Protein AF-A0A0S8GHI4-F1 (afdb_monomer_lite)

Foldseek 3Di:
DDDDDDDPPVVDDDDDPLLQLDPCNVVVVQDQAQPDPPNHLPHQWYDQDRPPTGIDGPVVAAQLQQHDDGFQEPVSVVVLVVQAFPFQQDSVCSRVSSQNSVSPGTRYVVSVVRSVVGYPPGD

Radius of gyration: 17.29 Å; chains: 1; bounding box: 46×29×42 Å

Secondary structure (DSSP, 8-state):
---------TT-PPPPHHHHT-HHHHHTTT--BTT--SS-SS--EE-SSTTT---EEGGGSPTT--SSSSS--HHHHHHHHTTTT-B--SGGGHHHHHT-SS-SSB-SHHHHHHHHTTTT---

Sequence (123 aa):
MDGIYGSSDPEVIGESTENLQKSATFINVGWDFVGESANGDLDYWRMCVDGVDYPKLSWQFLKGDLVCPDGVDILDLAYWAAYWLDGNCDASNNYCRRTDLNYDGRTDLFDYALLSAHYLKIN

pLDDT: mean 89.5, std 12.27, range [41.16, 98.25]

Structure (mmCIF, N/CA/C/O backbone):
data_AF-A0A0S8GHI4-F1
#
_entry.id   AF-A0A0S8GHI4-F1
#
loop_
_atom_site.group_PDB
_atom_site.id
_atom_site.type_symbol
_atom_site.label_atom_id
_atom_site.label_alt_id
_atom_site.label_comp_id
_atom_site.label_asym_id
_atom_site.label_entity_id
_atom_site.label_seq_id
_atom_site.pdbx_PDB_ins_code
_atom_site.Cartn_x
_atom_site.Cartn_y
_atom_site.Cartn_z
_atom_site.occupancy
_atom_site.B_iso_or_equiv
_atom_site.auth_seq_id
_atom_site.auth_comp_id
_atom_site.auth_asym_id
_atom_site.auth_atom_id
_atom_site.pdbx_PDB_model_num
ATOM 1 N N . MET A 1 1 ? -34.026 -1.590 7.598 1.00 41.16 1 MET A N 1
ATOM 2 C CA . MET A 1 1 ? -32.830 -2.326 8.048 1.00 41.16 1 MET A CA 1
ATOM 3 C C . MET A 1 1 ? -32.801 -2.130 9.544 1.00 41.16 1 MET A C 1
ATOM 5 O O . MET A 1 1 ? -32.271 -1.130 10.005 1.00 41.16 1 MET A O 1
ATOM 9 N N . ASP A 1 2 ? -33.501 -2.998 10.265 1.00 43.56 2 ASP A N 1
ATOM 10 C CA . ASP A 1 2 ? -33.656 -2.858 11.709 1.00 43.56 2 ASP A CA 1
ATOM 11 C C . ASP A 1 2 ? -32.534 -3.646 12.374 1.00 43.56 2 ASP A C 1
ATOM 13 O O . ASP A 1 2 ? -32.501 -4.875 12.324 1.00 43.56 2 ASP A O 1
ATOM 17 N N . GLY A 1 3 ? -31.566 -2.909 12.917 1.00 46.12 3 GLY A N 1
ATOM 18 C CA . GLY A 1 3 ? -30.532 -3.461 13.778 1.00 46.12 3 GLY A CA 1
ATOM 19 C C . GLY A 1 3 ? -31.174 -4.045 15.031 1.00 46.12 3 GLY A C 1
ATOM 20 O O . GLY A 1 3 ? -32.041 -3.421 15.645 1.00 46.12 3 GLY A O 1
ATOM 21 N N . ILE A 1 4 ? -30.757 -5.256 15.389 1.00 56.62 4 ILE A N 1
ATOM 22 C CA . ILE A 1 4 ? -31.217 -5.974 16.576 1.00 56.62 4 ILE A CA 1
ATOM 23 C C . ILE A 1 4 ? -30.707 -5.229 17.815 1.00 56.62 4 ILE A C 1
ATOM 25 O O . ILE A 1 4 ? -29.622 -5.482 18.326 1.00 56.62 4 ILE A O 1
ATOM 29 N N . TYR A 1 5 ? -31.511 -4.292 18.305 1.00 54.28 5 TYR A N 1
ATOM 30 C CA . TYR A 1 5 ? -31.509 -3.920 19.710 1.00 54.28 5 TYR A CA 1
ATOM 31 C C . TYR A 1 5 ? -32.378 -4.946 20.444 1.00 54.28 5 TYR A C 1
ATOM 33 O O . TYR A 1 5 ? -33.602 -4.915 20.324 1.00 54.28 5 TYR A O 1
ATOM 41 N N . GLY A 1 6 ? -31.759 -5.843 21.218 1.00 55.56 6 GLY A N 1
ATOM 42 C CA . GLY A 1 6 ? -32.446 -6.412 22.384 1.00 55.56 6 GLY A CA 1
ATOM 43 C C . GLY A 1 6 ? -32.553 -7.928 22.543 1.00 55.56 6 GLY A C 1
ATOM 44 O O . GLY A 1 6 ? -33.327 -8.345 23.401 1.00 55.56 6 GLY A O 1
ATOM 45 N N . SER A 1 7 ? -31.799 -8.771 21.833 1.00 52.94 7 SER A N 1
ATOM 46 C CA . SER A 1 7 ? -31.587 -10.142 22.328 1.00 52.94 7 SER A CA 1
ATOM 47 C C . SER A 1 7 ? -30.367 -10.150 23.243 1.00 52.94 7 SER A C 1
ATOM 49 O O . SER A 1 7 ? -29.241 -10.005 22.776 1.00 52.94 7 SER A O 1
ATOM 51 N N . SER A 1 8 ? -30.581 -10.310 24.549 1.00 59.28 8 SER A N 1
ATOM 52 C CA . SER A 1 8 ? -29.532 -10.676 25.505 1.00 59.28 8 SER A CA 1
ATOM 53 C C . SER A 1 8 ? -29.128 -12.132 25.269 1.00 59.28 8 SER A C 1
ATOM 55 O O . SER A 1 8 ? -29.389 -12.998 26.105 1.00 59.28 8 SER A O 1
ATOM 57 N N . ASP A 1 9 ? -28.587 -12.409 24.090 1.00 62.91 9 ASP A N 1
ATOM 58 C CA . ASP A 1 9 ? -27.878 -13.649 23.853 1.00 62.91 9 ASP A CA 1
ATOM 59 C C . ASP A 1 9 ? -26.523 -13.508 24.561 1.00 62.91 9 ASP A C 1
ATOM 61 O O . ASP A 1 9 ? -25.728 -12.651 24.163 1.00 62.91 9 ASP A O 1
ATOM 65 N N . PRO A 1 10 ? -26.267 -14.246 25.658 1.00 61.28 10 PRO A N 1
ATOM 66 C CA . PRO A 1 10 ? -25.022 -14.117 26.412 1.00 61.28 10 PRO A CA 1
ATOM 67 C C . PRO A 1 10 ? -23.781 -14.475 25.578 1.00 61.28 10 PRO A C 1
ATOM 69 O O . PRO A 1 10 ? -22.668 -14.209 26.025 1.00 61.28 10 PRO A O 1
ATOM 72 N N . GLU A 1 11 ? -23.959 -15.053 24.386 1.00 70.06 11 GLU A N 1
ATOM 73 C CA . GLU A 1 11 ? -22.882 -15.392 23.456 1.00 70.06 11 GLU A CA 1
ATOM 74 C C . GLU A 1 11 ? -22.467 -14.222 22.543 1.00 70.06 11 GLU A C 1
ATOM 76 O O . GLU A 1 11 ? -21.380 -14.261 21.968 1.00 70.06 11 GLU A O 1
ATOM 81 N N . VAL A 1 12 ? -23.266 -13.149 22.442 1.00 70.31 12 VAL A N 1
ATOM 82 C CA . VAL A 1 12 ? -22.926 -11.952 21.651 1.00 70.31 12 VAL A CA 1
ATOM 83 C C . VAL A 1 12 ? -22.588 -10.795 22.585 1.00 70.31 12 VAL A C 1
ATOM 85 O O . VAL A 1 12 ? -23.433 -9.981 22.960 1.00 70.31 12 VAL A O 1
ATOM 88 N N . ILE A 1 13 ? -21.315 -10.723 22.967 1.00 79.75 13 ILE A N 1
ATOM 89 C CA . ILE A 1 13 ? -20.770 -9.639 23.787 1.00 79.75 13 ILE A CA 1
ATOM 90 C C . ILE A 1 13 ? -20.155 -8.593 22.854 1.00 79.75 13 ILE A C 1
ATOM 92 O O . ILE A 1 13 ? -19.302 -8.910 22.029 1.00 79.75 13 ILE A O 1
ATOM 96 N N . GLY A 1 14 ? -20.607 -7.343 22.971 1.00 82.75 14 GLY A N 1
ATOM 97 C CA . GLY A 1 14 ? -20.020 -6.226 22.233 1.00 82.75 14 GLY A CA 1
ATOM 98 C C . GLY A 1 14 ? -18.596 -5.927 22.702 1.00 82.75 14 GLY A C 1
ATOM 99 O O . GLY A 1 14 ? -18.301 -6.002 23.893 1.00 82.75 14 GLY A O 1
ATOM 100 N N . GLU A 1 15 ? -17.728 -5.559 21.765 1.00 89.50 15 GLU A N 1
ATOM 101 C CA . GLU A 1 15 ? -16.350 -5.162 22.047 1.00 89.50 15 GLU A CA 1
ATOM 102 C C . GLU A 1 15 ? -16.245 -3.638 22.233 1.00 89.50 15 GLU A C 1
ATOM 104 O O . GLU A 1 15 ? -17.046 -2.863 21.701 1.00 89.50 15 GLU A O 1
ATOM 109 N N . SER A 1 16 ? -15.269 -3.191 23.020 1.00 94.81 16 SER A N 1
ATOM 110 C CA . SER A 1 16 ? -15.024 -1.767 23.257 1.00 94.81 16 SER A CA 1
ATOM 111 C C . SER A 1 16 ? -14.512 -1.052 22.002 1.00 94.81 16 SER A C 1
ATOM 113 O O . SER A 1 16 ? -13.790 -1.631 21.194 1.00 94.81 16 SER A O 1
ATOM 115 N N . THR A 1 17 ? -14.807 0.246 21.870 1.00 94.56 17 THR A N 1
ATOM 116 C CA . THR A 1 17 ? -14.244 1.090 20.800 1.00 94.56 17 THR A CA 1
ATOM 117 C C . THR A 1 17 ? -12.718 1.037 20.767 1.00 94.56 17 THR A C 1
ATOM 119 O O . THR A 1 17 ? -12.141 0.917 19.695 1.00 94.56 17 THR A O 1
ATOM 122 N N . GLU A 1 18 ? -12.066 1.051 21.932 1.00 96.06 18 GLU A N 1
ATOM 123 C CA . GLU A 1 18 ? -10.606 0.984 22.017 1.00 96.06 18 GLU A CA 1
ATOM 124 C C . GLU A 1 18 ? -10.047 -0.297 21.379 1.00 96.06 18 GLU A C 1
ATOM 126 O O . GLU A 1 18 ? -9.031 -0.248 20.691 1.00 96.06 18 GLU A O 1
ATOM 131 N N . ASN A 1 19 ? -10.708 -1.439 21.578 1.00 95.50 19 ASN A N 1
ATOM 132 C CA . ASN A 1 19 ? -10.283 -2.701 20.980 1.00 95.50 19 ASN A CA 1
ATOM 133 C C . ASN A 1 19 ? -10.708 -2.811 19.510 1.00 95.50 19 ASN A C 1
ATOM 135 O O . ASN A 1 19 ? -9.933 -3.314 18.699 1.00 95.50 19 ASN A O 1
ATOM 139 N N . LEU A 1 20 ? -11.886 -2.302 19.139 1.00 95.31 20 LEU A N 1
ATOM 140 C CA . LEU A 1 20 ? -12.355 -2.280 17.747 1.00 95.31 20 LEU A CA 1
ATOM 141 C C . LEU A 1 20 ? -11.525 -1.356 16.841 1.00 95.31 20 LEU A C 1
ATOM 143 O O . LEU A 1 20 ? -11.531 -1.542 15.628 1.00 95.31 20 LEU A O 1
ATOM 147 N N . GLN A 1 21 ? -10.802 -0.394 17.415 1.00 96.69 21 GLN A N 1
ATOM 148 C CA . GLN A 1 21 ? -9.855 0.466 16.703 1.00 96.69 21 GLN A CA 1
ATOM 149 C C . GLN 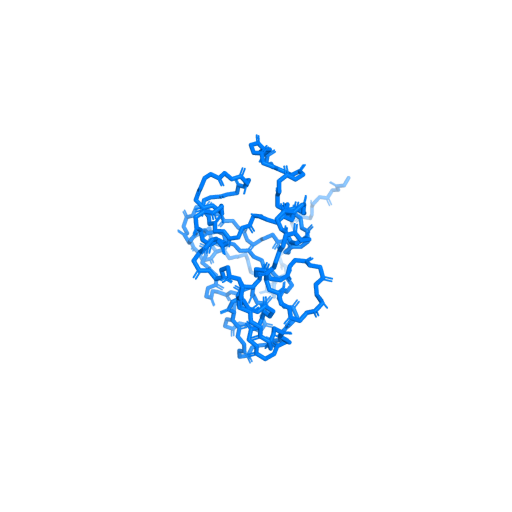A 1 21 ? -8.406 -0.045 16.795 1.00 96.69 21 GLN A C 1
ATOM 151 O O . GLN A 1 21 ? -7.479 0.717 16.547 1.00 96.69 21 GLN A O 1
ATOM 156 N N . LYS A 1 22 ? -8.167 -1.310 17.170 1.00 96.50 22 LYS A N 1
ATOM 157 C CA . LYS A 1 22 ? -6.832 -1.936 17.148 1.00 96.50 22 LYS A CA 1
ATOM 158 C C . LYS A 1 22 ? -6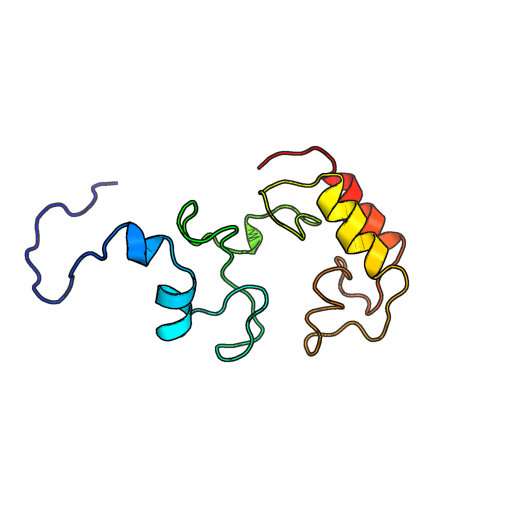.816 -3.092 16.160 1.00 96.50 22 LYS A C 1
ATOM 160 O O . LYS A 1 22 ? -7.531 -4.077 16.347 1.00 96.50 22 LYS A O 1
ATOM 165 N N . SER A 1 23 ? -5.954 -3.013 15.150 1.00 94.75 23 SER A N 1
ATOM 166 C CA . SER A 1 23 ? -5.782 -4.063 14.130 1.00 94.75 23 SER A CA 1
ATOM 167 C C . SER A 1 23 ? -5.467 -5.413 14.777 1.00 94.75 23 SER A C 1
ATOM 169 O O . SER A 1 23 ? -6.049 -6.436 14.416 1.00 94.75 23 SER A O 1
ATO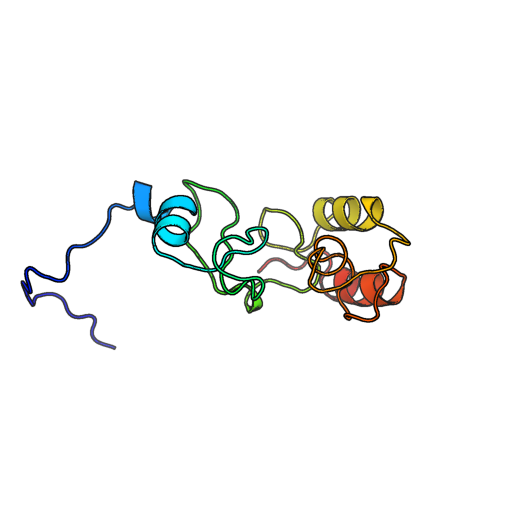M 171 N N . ALA A 1 24 ? -4.634 -5.393 15.822 1.00 95.12 24 ALA A N 1
ATOM 172 C CA . ALA A 1 24 ? -4.263 -6.562 16.611 1.00 95.12 24 ALA A CA 1
ATOM 173 C C . ALA A 1 24 ? -5.468 -7.353 17.150 1.00 95.12 24 ALA A C 1
ATOM 175 O O . ALA A 1 24 ? -5.398 -8.576 17.220 1.00 95.12 24 ALA A O 1
ATOM 176 N N . THR A 1 25 ? -6.581 -6.698 17.500 1.00 95.81 25 THR A N 1
ATOM 177 C CA . THR A 1 25 ? -7.793 -7.381 17.987 1.00 95.81 25 THR A CA 1
ATOM 178 C C . THR A 1 25 ? -8.324 -8.375 16.957 1.00 95.81 25 THR A C 1
ATOM 180 O O . THR A 1 25 ? -8.719 -9.480 17.317 1.00 95.81 25 THR A O 1
ATOM 183 N N . PHE A 1 26 ? -8.283 -8.005 15.677 1.00 95.69 26 PHE A N 1
ATOM 184 C CA . PHE A 1 26 ? -8.786 -8.814 14.570 1.00 95.69 26 PHE A CA 1
ATOM 185 C C . PHE A 1 26 ? -7.737 -9.811 14.068 1.00 95.69 26 PHE A C 1
ATOM 187 O O . PHE A 1 26 ? -8.054 -10.983 13.860 1.00 95.69 26 PHE A O 1
ATOM 194 N N . ILE A 1 27 ? -6.477 -9.381 13.948 1.00 95.75 27 ILE A N 1
ATOM 195 C CA . ILE A 1 27 ? -5.351 -10.252 13.568 1.00 95.75 27 ILE A CA 1
ATOM 196 C C . ILE A 1 27 ? -5.241 -11.435 14.541 1.00 95.75 27 ILE A C 1
ATOM 198 O O . ILE A 1 27 ? -5.096 -12.578 14.117 1.00 95.75 27 ILE A O 1
ATOM 202 N N . ASN A 1 28 ? -5.396 -11.199 15.849 1.00 95.56 28 ASN A N 1
ATOM 203 C CA . ASN A 1 28 ? -5.306 -12.251 16.870 1.00 95.56 28 ASN A CA 1
ATOM 204 C C . ASN A 1 28 ? -6.409 -13.318 16.770 1.00 95.56 28 ASN A C 1
ATOM 206 O O . ASN A 1 28 ? -6.260 -14.399 17.341 1.00 95.56 28 ASN A O 1
ATOM 210 N N . VAL A 1 29 ? -7.512 -13.026 16.076 1.00 94.81 29 VAL A N 1
ATOM 211 C CA . VAL A 1 29 ? -8.616 -13.971 15.841 1.00 94.81 29 VAL A CA 1
ATOM 212 C C . VAL A 1 29 ? -8.684 -14.444 14.385 1.00 94.81 29 VAL A C 1
ATOM 214 O O . VAL A 1 29 ? -9.691 -15.018 13.973 1.00 94.81 29 VAL A O 1
ATOM 217 N N . GLY A 1 30 ? -7.608 -14.241 13.618 1.00 95.75 30 GLY A N 1
ATOM 218 C CA . GLY A 1 30 ? -7.422 -14.835 12.295 1.00 95.75 30 GLY A CA 1
ATOM 219 C C . GLY A 1 30 ? -7.894 -13.983 11.118 1.00 95.75 30 GLY A C 1
ATOM 220 O O . GLY A 1 30 ? -8.113 -14.529 10.039 1.00 95.75 30 GLY A O 1
ATOM 221 N N . TRP A 1 31 ? -8.109 -12.677 11.299 1.00 96.88 31 TRP A N 1
ATOM 222 C CA . TRP A 1 31 ? -8.387 -11.797 10.162 1.00 96.88 31 TRP A CA 1
ATOM 223 C C . TRP A 1 31 ? -7.098 -11.498 9.399 1.00 96.88 31 TRP A C 1
ATOM 225 O O . TRP A 1 31 ? -6.106 -11.098 9.997 1.00 96.88 31 TRP A O 1
ATOM 235 N N . ASP A 1 32 ? -7.166 -11.649 8.081 1.00 94.94 32 ASP A N 1
ATOM 236 C CA . ASP A 1 32 ? -6.069 -11.420 7.139 1.00 94.94 32 ASP A CA 1
ATOM 237 C C . ASP A 1 32 ? -5.998 -9.927 6.754 1.00 94.94 32 ASP A C 1
ATOM 239 O O . ASP A 1 32 ? -6.892 -9.410 6.066 1.00 94.94 32 ASP A O 1
ATOM 243 N N . PHE A 1 33 ? -4.993 -9.219 7.282 1.00 94.06 33 PHE A N 1
ATOM 244 C CA . PHE A 1 33 ? -4.794 -7.776 7.102 1.00 94.06 33 PHE A CA 1
ATOM 245 C C . PHE A 1 33 ? -3.672 -7.461 6.112 1.00 94.06 33 PHE A C 1
ATOM 247 O O . PHE A 1 33 ? -2.614 -8.071 6.152 1.00 94.06 33 PHE A O 1
ATOM 254 N N . VAL A 1 34 ? -3.847 -6.380 5.345 1.00 89.69 34 VAL A N 1
ATOM 255 C CA . VAL A 1 34 ? -2.815 -5.819 4.466 1.00 89.69 34 VAL A CA 1
ATOM 256 C C . VAL A 1 34 ? -1.488 -5.637 5.210 1.00 89.69 34 VAL A C 1
ATOM 258 O O . VAL A 1 34 ? -1.396 -4.828 6.136 1.00 89.69 34 VAL A O 1
ATOM 261 N N . GLY A 1 35 ? -0.444 -6.325 4.741 1.00 81.44 35 GLY A N 1
AT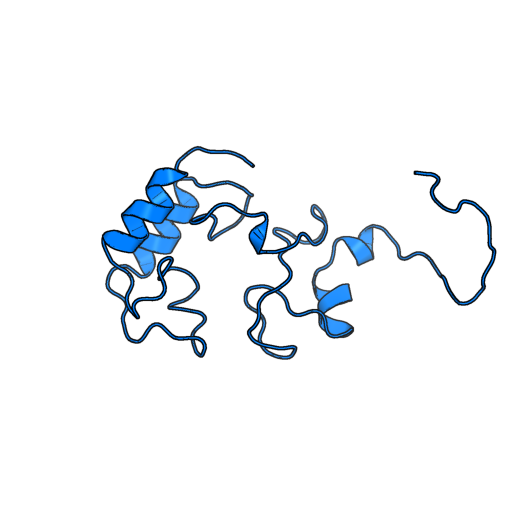OM 262 C CA . GLY A 1 35 ? 0.918 -6.223 5.286 1.00 81.44 35 GLY A CA 1
ATOM 263 C C . GLY A 1 35 ? 1.219 -7.177 6.448 1.00 81.44 35 GLY A C 1
ATOM 264 O O . GLY A 1 35 ? 2.277 -7.063 7.072 1.00 81.44 35 GLY A O 1
ATOM 265 N N . GLU A 1 36 ? 0.312 -8.108 6.723 1.00 87.94 36 GLU A N 1
ATOM 266 C CA . GLU A 1 36 ? 0.459 -9.234 7.640 1.00 87.94 36 GLU A CA 1
ATOM 267 C C . GLU A 1 36 ? 0.546 -10.547 6.831 1.00 87.94 36 GLU A C 1
ATOM 269 O O . GLU A 1 36 ? 0.240 -10.551 5.646 1.00 87.94 36 GLU A O 1
ATOM 274 N N . SER A 1 37 ? 1.057 -11.640 7.412 1.00 87.69 37 SER A N 1
ATOM 275 C CA . SER A 1 37 ? 1.198 -12.925 6.687 1.00 87.69 37 SER A CA 1
ATOM 276 C C . SER A 1 37 ? 1.037 -14.184 7.547 1.00 87.69 37 SER A C 1
ATOM 278 O O . SER A 1 37 ? 1.157 -15.310 7.066 1.00 87.69 37 SER A O 1
ATOM 280 N N . ALA A 1 38 ? 0.774 -14.032 8.844 1.00 91.12 38 ALA A N 1
ATOM 281 C CA . ALA A 1 38 ? 0.487 -15.139 9.750 1.00 91.12 38 ALA A CA 1
ATOM 282 C C . ALA A 1 38 ? -0.924 -15.725 9.540 1.00 91.12 38 ALA A C 1
ATOM 284 O O . ALA A 1 38 ? -1.110 -16.918 9.789 1.00 91.12 38 ALA A O 1
ATOM 285 N N . ASN A 1 39 ? -1.891 -14.933 9.064 1.00 92.88 39 ASN A N 1
ATOM 286 C CA . ASN A 1 39 ? -3.278 -15.360 8.836 1.00 92.88 39 ASN A CA 1
ATOM 287 C C . ASN A 1 39 ? -3.654 -15.582 7.359 1.00 92.88 39 ASN A C 1
ATOM 289 O O . ASN A 1 39 ? -4.798 -15.941 7.075 1.00 92.88 39 ASN A O 1
ATOM 293 N N . GLY A 1 40 ? -2.712 -15.414 6.431 1.00 89.75 40 GLY A N 1
ATOM 294 C CA . GLY A 1 40 ? -2.932 -15.525 4.988 1.00 89.75 40 GLY A CA 1
ATOM 295 C C . GLY A 1 40 ? -2.184 -14.438 4.220 1.00 89.75 40 GLY A C 1
ATOM 296 O O . GLY A 1 40 ? -1.611 -13.549 4.831 1.00 89.75 40 GLY A O 1
ATOM 297 N N . ASP A 1 41 ? -2.186 -14.544 2.889 1.00 87.06 41 ASP A N 1
ATOM 298 C CA . ASP A 1 41 ? -1.606 -13.544 1.975 1.00 87.06 41 ASP A CA 1
ATOM 299 C C . ASP A 1 41 ? -2.703 -12.900 1.092 1.00 87.06 41 ASP A C 1
ATOM 301 O O . ASP A 1 41 ? -2.429 -12.402 -0.004 1.00 87.06 41 ASP A O 1
ATOM 305 N N . LEU A 1 42 ? -3.981 -13.012 1.489 1.00 87.75 42 LEU A N 1
ATOM 306 C CA . LEU A 1 42 ? -5.120 -12.522 0.703 1.00 87.75 42 LEU A CA 1
ATOM 307 C C . LEU A 1 42 ? -5.463 -11.065 1.027 1.00 87.75 42 LEU A C 1
ATOM 309 O O . LEU A 1 42 ? -6.192 -10.450 0.242 1.00 87.75 42 LEU A O 1
ATOM 313 N N . ASP A 1 43 ? -4.931 -10.508 2.123 1.00 90.31 43 ASP A N 1
ATOM 314 C CA . ASP A 1 43 ? -4.952 -9.078 2.435 1.00 90.31 43 ASP A CA 1
ATOM 315 C C . ASP A 1 43 ? -6.383 -8.493 2.391 1.00 90.31 43 ASP A C 1
ATOM 317 O O . ASP A 1 43 ? -6.640 -7.432 1.813 1.00 90.31 43 ASP A O 1
ATOM 321 N N . TYR A 1 44 ? -7.370 -9.196 2.961 1.00 93.88 44 TYR A N 1
ATOM 322 C CA . TYR A 1 44 ? -8.788 -8.817 2.854 1.00 93.88 44 TYR A CA 1
ATOM 323 C C . TYR A 1 44 ? -9.143 -7.527 3.594 1.00 93.88 44 TYR A C 1
ATOM 325 O O . TYR A 1 44 ? -10.059 -6.805 3.182 1.00 93.88 44 TYR A O 1
ATOM 333 N N . TRP A 1 45 ? -8.446 -7.246 4.690 1.00 95.44 45 TRP A N 1
ATOM 334 C CA . TRP A 1 45 ? -8.760 -6.149 5.594 1.00 95.44 45 TRP A CA 1
ATOM 335 C C . TRP A 1 45 ? -7.650 -5.113 5.619 1.00 95.44 45 TRP A C 1
ATOM 337 O O . TRP A 1 45 ? -6.470 -5.428 5.533 1.00 95.44 45 TRP A O 1
ATOM 347 N N . ARG A 1 46 ? -8.021 -3.848 5.778 1.00 92.62 46 ARG A N 1
ATOM 348 C CA . ARG A 1 46 ? -7.070 -2.758 5.987 1.00 92.62 46 ARG A CA 1
ATOM 349 C C . ARG A 1 46 ? -7.616 -1.808 7.038 1.00 92.62 46 ARG A C 1
ATOM 351 O O . ARG A 1 46 ? -8.811 -1.519 7.076 1.00 92.62 46 ARG A O 1
ATOM 358 N N . MET A 1 47 ? -6.722 -1.300 7.873 1.00 91.88 47 MET A N 1
ATOM 359 C CA . MET A 1 47 ? -7.004 -0.214 8.801 1.00 91.88 47 MET A CA 1
ATOM 360 C C . MET A 1 47 ? -5.790 0.697 8.850 1.00 91.88 47 MET A C 1
ATOM 362 O O . MET A 1 47 ? -4.666 0.204 8.924 1.00 91.88 47 MET A O 1
ATOM 366 N N . CYS A 1 48 ? -6.013 2.006 8.752 1.00 87.44 48 CYS A N 1
ATOM 367 C CA . CYS A 1 48 ? -4.905 2.913 8.515 1.00 87.44 48 CYS A CA 1
ATOM 368 C C . CYS A 1 48 ? -4.095 3.225 9.772 1.00 87.44 48 CYS A C 1
ATOM 370 O O . CYS A 1 48 ? -2.866 3.161 9.756 1.00 87.44 48 CYS A O 1
ATOM 372 N N . VAL A 1 49 ? -4.784 3.552 10.867 1.00 88.88 49 VAL A N 1
ATOM 373 C CA . VAL A 1 49 ? -4.147 3.903 12.137 1.00 88.88 49 VAL A CA 1
ATOM 374 C C . VAL A 1 49 ? -4.954 3.338 13.304 1.00 88.88 49 VAL A C 1
ATOM 376 O O . VAL A 1 49 ? -6.168 3.540 13.390 1.00 88.88 49 VAL A O 1
ATOM 379 N N . ASP A 1 50 ? -4.260 2.666 14.225 1.00 92.81 50 ASP A N 1
ATOM 380 C CA . ASP A 1 50 ? -4.842 2.215 15.490 1.00 92.81 50 ASP A CA 1
ATOM 381 C C . ASP A 1 50 ? -5.334 3.415 16.331 1.00 92.81 50 ASP A C 1
ATOM 383 O O . ASP A 1 50 ? -4.672 4.449 16.439 1.00 92.81 50 ASP A O 1
ATOM 387 N N . GLY A 1 51 ? -6.494 3.269 16.970 1.00 93.38 51 GLY A N 1
ATOM 388 C CA . GLY A 1 51 ? -7.116 4.272 17.840 1.00 93.38 51 GLY A CA 1
ATOM 389 C C . GLY A 1 51 ? -7.883 5.380 17.111 1.00 93.38 51 GLY A C 1
ATOM 390 O O . GLY A 1 51 ? -8.428 6.267 17.767 1.00 93.38 51 GLY A O 1
ATOM 391 N N . VAL A 1 52 ? -7.936 5.347 15.775 1.00 90.88 52 VAL A N 1
ATOM 392 C CA . VAL A 1 52 ? -8.654 6.340 14.958 1.00 90.88 52 VAL A CA 1
ATOM 393 C C . VAL A 1 52 ? -9.656 5.659 14.031 1.00 90.88 52 VAL A C 1
ATOM 395 O O . VAL A 1 52 ? -10.838 6.008 14.051 1.00 90.88 52 VAL A O 1
ATOM 398 N N . ASP A 1 53 ? -9.204 4.665 13.269 1.00 90.56 53 ASP A N 1
ATOM 399 C CA . ASP A 1 53 ? -10.012 3.992 12.252 1.00 90.56 53 ASP A CA 1
ATOM 400 C C . ASP A 1 53 ? -10.596 2.661 12.726 1.00 90.56 53 ASP A C 1
ATOM 402 O O . ASP A 1 53 ? -10.256 2.140 13.785 1.00 90.56 53 ASP A O 1
ATOM 406 N N . TYR A 1 54 ? -11.489 2.117 11.902 1.00 94.06 54 TYR A N 1
ATOM 407 C CA . TYR A 1 54 ? -11.999 0.753 12.005 1.00 94.06 54 TYR A CA 1
ATOM 408 C C . TYR A 1 54 ? -11.587 -0.044 10.761 1.00 94.06 54 TYR A C 1
ATOM 410 O O . TYR A 1 54 ? -11.347 0.562 9.709 1.00 94.06 54 TYR A O 1
ATOM 418 N N . PRO A 1 55 ? -11.549 -1.386 10.830 1.00 95.19 55 PRO A N 1
ATOM 419 C CA . PRO A 1 55 ? -11.253 -2.207 9.666 1.00 95.19 55 PRO A CA 1
ATOM 420 C C . PRO A 1 55 ? -12.240 -1.957 8.524 1.00 95.19 55 PRO A C 1
ATOM 422 O O . PRO A 1 55 ? -13.460 -1.998 8.704 1.00 95.19 55 PRO A O 1
ATOM 425 N N . LYS A 1 56 ? -11.695 -1.736 7.332 1.00 94.06 56 LYS A N 1
ATOM 426 C CA . LYS A 1 56 ? -12.421 -1.664 6.063 1.00 94.06 56 LYS A CA 1
ATOM 427 C C . LYS A 1 56 ? -11.933 -2.794 5.163 1.00 94.06 56 LYS A C 1
ATOM 429 O O . LYS A 1 56 ? -10.833 -3.321 5.350 1.00 94.06 56 LYS A O 1
ATOM 434 N N . LEU A 1 57 ? -12.737 -3.165 4.176 1.00 94.25 57 LEU A N 1
ATOM 435 C CA . LEU A 1 57 ? -12.295 -4.135 3.180 1.00 94.25 57 LEU A CA 1
ATOM 436 C C . LEU A 1 57 ? -11.235 -3.481 2.289 1.00 94.25 57 LEU A C 1
ATOM 438 O O . LEU A 1 57 ? -11.418 -2.356 1.825 1.00 94.25 57 LEU A O 1
ATOM 442 N N . SER A 1 58 ? -10.128 -4.175 2.041 1.00 90.81 58 SER A N 1
ATOM 443 C CA . SER A 1 58 ? -8.956 -3.623 1.348 1.00 90.81 58 SER A CA 1
ATOM 444 C C . SER A 1 58 ? -9.258 -3.128 -0.071 1.00 90.81 58 SER A C 1
ATOM 446 O O . SER A 1 58 ? -8.673 -2.147 -0.525 1.00 90.81 58 SER A O 1
ATOM 448 N N . TRP A 1 59 ? -10.237 -3.728 -0.752 1.00 88.75 59 TRP A N 1
ATOM 449 C CA . TRP A 1 59 ? -10.687 -3.300 -2.081 1.00 88.75 59 TRP A CA 1
ATOM 450 C C . TRP A 1 59 ? -11.463 -1.974 -2.087 1.00 88.75 59 TRP A C 1
ATOM 452 O O . TRP A 1 59 ? -11.744 -1.444 -3.161 1.00 88.75 59 TRP A O 1
ATOM 462 N N . GLN A 1 60 ? -11.838 -1.437 -0.922 1.00 90.50 60 GLN A N 1
ATOM 463 C CA . GLN A 1 60 ? -12.514 -0.139 -0.827 1.00 90.50 60 GLN A CA 1
ATOM 464 C C . GLN A 1 60 ? -11.552 1.037 -1.017 1.00 90.50 60 GLN A C 1
ATOM 466 O O . GLN A 1 60 ? -12.008 2.142 -1.297 1.00 90.50 60 GLN A O 1
ATOM 471 N N . PHE A 1 61 ? -10.245 0.815 -0.876 1.00 89.56 61 PHE A N 1
ATOM 472 C CA . PHE A 1 61 ? -9.224 1.848 -1.022 1.00 89.56 61 PHE A CA 1
ATOM 473 C C . PHE A 1 61 ? -8.867 2.057 -2.494 1.00 89.56 61 PHE A C 1
ATOM 475 O O . PHE A 1 61 ? -9.003 1.156 -3.327 1.00 89.56 61 PHE A O 1
ATOM 482 N N . LEU A 1 62 ? -8.420 3.266 -2.829 1.00 91.75 62 LEU A N 1
ATOM 483 C CA . LEU A 1 62 ? -8.044 3.593 -4.200 1.00 91.75 62 LEU A CA 1
ATOM 484 C C . LEU A 1 62 ? -6.797 2.804 -4.611 1.00 91.75 62 LEU A C 1
ATOM 486 O O . LEU A 1 62 ? -5.890 2.567 -3.814 1.00 91.75 62 LEU A O 1
ATOM 490 N N . LYS A 1 63 ? -6.709 2.429 -5.891 1.00 91.12 63 LYS A N 1
ATOM 491 C CA . LYS A 1 63 ? -5.432 1.947 -6.425 1.00 91.12 63 LYS A CA 1
ATOM 492 C C . LYS A 1 63 ? -4.396 3.062 -6.294 1.00 91.12 63 LYS A C 1
ATOM 494 O O . LYS A 1 63 ? -4.645 4.181 -6.734 1.00 91.12 63 LYS A O 1
ATOM 499 N N . GLY A 1 64 ? -3.248 2.735 -5.708 1.00 93.12 64 GLY A N 1
ATOM 500 C CA . GLY A 1 64 ? -2.208 3.711 -5.396 1.00 93.12 64 GLY A CA 1
ATOM 501 C C . GLY A 1 64 ? -2.349 4.387 -4.032 1.00 93.12 64 GLY A C 1
ATOM 502 O O . GLY A 1 64 ? -1.486 5.186 -3.713 1.00 93.12 64 GLY A O 1
ATOM 503 N N . ASP A 1 65 ? -3.365 4.059 -3.228 1.00 94.06 65 ASP A N 1
ATOM 504 C CA . ASP A 1 65 ? -3.418 4.400 -1.798 1.00 94.06 65 ASP A CA 1
ATOM 505 C C . ASP A 1 65 ? -2.583 3.348 -1.045 1.00 94.06 65 ASP A C 1
ATOM 507 O O . ASP A 1 65 ? -3.033 2.236 -0.726 1.00 94.06 65 ASP A O 1
ATOM 511 N N . LEU A 1 66 ? -1.297 3.647 -0.895 1.00 91.88 66 LEU A N 1
ATOM 512 C CA . LEU A 1 66 ? -0.267 2.714 -0.447 1.00 91.88 66 LEU A CA 1
ATOM 513 C C . LEU A 1 66 ? 0.050 2.912 1.027 1.00 91.88 66 LEU A C 1
ATOM 515 O O . LEU A 1 66 ? 0.248 1.925 1.744 1.00 91.88 66 LEU A O 1
ATOM 519 N N . VAL A 1 67 ? 0.063 4.164 1.474 1.00 91.12 67 VAL A N 1
ATOM 520 C CA . VAL A 1 67 ? 0.354 4.554 2.849 1.00 91.12 67 VAL A CA 1
ATOM 521 C C . VAL A 1 67 ? -0.783 5.392 3.402 1.00 91.12 67 VAL A C 1
ATOM 523 O O . VAL A 1 67 ? -1.569 5.969 2.676 1.00 91.12 67 VAL A O 1
ATOM 526 N N . CYS A 1 68 ? -0.887 5.427 4.721 1.00 88.38 68 CYS A N 1
ATOM 527 C CA . CYS A 1 68 ? -1.917 6.211 5.386 1.00 88.38 68 CYS A CA 1
ATOM 528 C C . CYS A 1 68 ? -1.530 7.691 5.460 1.00 88.38 68 CYS A C 1
ATOM 530 O O . CYS A 1 68 ? -0.335 7.990 5.590 1.00 88.38 68 CYS A O 1
ATOM 532 N N . PRO A 1 69 ? -2.506 8.618 5.481 1.00 89.06 69 PRO A N 1
ATOM 533 C CA . PRO A 1 69 ? -3.967 8.420 5.578 1.00 89.06 69 PRO A CA 1
ATOM 534 C C . PRO A 1 69 ? -4.652 7.991 4.262 1.00 89.06 69 PRO A C 1
ATOM 536 O O . PRO A 1 69 ? -3.998 7.933 3.234 1.00 89.06 69 PRO A O 1
ATOM 539 N N . ASP A 1 70 ? -5.964 7.717 4.302 1.00 87.81 70 ASP A N 1
ATOM 540 C CA . ASP A 1 70 ? -6.769 7.369 3.115 1.00 87.81 70 ASP A CA 1
ATOM 541 C C . ASP A 1 70 ? -6.693 8.459 2.026 1.00 87.81 70 ASP A C 1
ATOM 543 O O . ASP A 1 70 ? -6.877 9.653 2.295 1.00 87.81 70 ASP A O 1
ATOM 547 N N . GLY A 1 71 ? -6.513 8.031 0.776 1.00 91.75 71 GLY A N 1
ATOM 548 C CA . GLY A 1 71 ? -6.348 8.904 -0.387 1.00 91.75 71 GLY A CA 1
ATOM 549 C C . GLY A 1 71 ? -5.115 8.539 -1.209 1.00 91.75 71 GLY A C 1
ATOM 550 O O . GLY A 1 71 ? -4.375 7.629 -0.868 1.00 91.75 71 GLY A O 1
ATOM 551 N N . VAL A 1 72 ? -4.923 9.226 -2.336 1.00 95.12 72 VAL A N 1
ATOM 552 C CA . VAL A 1 72 ? -3.674 9.118 -3.106 1.00 95.12 72 VAL A CA 1
ATOM 553 C C . VAL A 1 72 ? -3.035 10.488 -3.182 1.00 95.12 72 VAL A C 1
ATOM 555 O O . VAL A 1 72 ? -3.521 11.363 -3.905 1.00 95.12 72 VAL A O 1
ATOM 558 N N . ASP A 1 73 ? -1.945 10.688 -2.456 1.00 94.88 73 ASP A N 1
ATOM 559 C CA . ASP A 1 73 ? -1.229 11.954 -2.422 1.00 94.88 73 ASP A CA 1
ATOM 560 C C . ASP A 1 73 ? 0.287 11.793 -2.634 1.00 94.88 73 ASP A C 1
ATOM 562 O O . ASP A 1 73 ? 0.784 10.821 -3.210 1.00 94.88 73 ASP A O 1
ATOM 566 N N . ILE A 1 74 ? 1.039 12.832 -2.273 1.00 95.94 74 ILE A N 1
ATOM 567 C CA . ILE A 1 74 ? 2.488 12.860 -2.451 1.00 95.94 74 ILE A CA 1
ATOM 568 C C . ILE A 1 74 ? 3.212 11.808 -1.599 1.00 95.94 74 ILE A C 1
ATOM 570 O O . ILE A 1 74 ? 4.298 11.378 -1.986 1.00 95.94 74 ILE A O 1
ATOM 574 N N . LEU A 1 75 ? 2.648 11.392 -0.464 1.00 95.38 75 LEU A N 1
ATOM 575 C CA . LEU A 1 75 ? 3.209 10.353 0.394 1.00 95.38 75 LEU A CA 1
ATOM 576 C C . LEU A 1 75 ? 3.114 8.987 -0.282 1.00 95.38 75 LEU A C 1
ATOM 578 O O . LEU A 1 75 ? 4.098 8.247 -0.268 1.00 95.38 75 LEU A O 1
ATOM 582 N N . ASP A 1 76 ? 2.002 8.692 -0.952 1.00 96.12 76 ASP A N 1
ATOM 583 C CA . ASP A 1 76 ? 1.854 7.469 -1.744 1.00 96.12 76 ASP A CA 1
ATOM 584 C C . ASP A 1 76 ? 2.806 7.442 -2.928 1.00 96.12 76 ASP A C 1
ATOM 586 O O . ASP A 1 76 ? 3.481 6.442 -3.173 1.00 96.12 76 ASP A O 1
ATOM 590 N N . LEU A 1 77 ? 2.916 8.570 -3.635 1.00 97.06 77 LEU A N 1
ATOM 591 C CA . LEU A 1 77 ? 3.867 8.700 -4.730 1.00 97.06 77 LEU A CA 1
ATOM 592 C C . LEU A 1 77 ? 5.311 8.538 -4.237 1.00 97.06 77 LEU A C 1
ATOM 594 O O . LEU A 1 77 ? 6.110 7.882 -4.902 1.00 97.06 77 LEU A O 1
ATOM 598 N N . ALA A 1 78 ? 5.656 9.112 -3.082 1.00 97.81 78 ALA A N 1
ATOM 599 C CA . ALA A 1 78 ? 6.984 8.978 -2.493 1.00 97.81 78 ALA A CA 1
ATOM 600 C C . ALA A 1 78 ? 7.273 7.536 -2.056 1.00 97.81 78 ALA A C 1
ATOM 602 O O . ALA A 1 78 ? 8.375 7.041 -2.297 1.00 97.81 78 ALA A O 1
ATOM 603 N N . TYR A 1 79 ? 6.292 6.855 -1.455 1.00 96.94 79 TYR A N 1
ATOM 604 C CA . TYR A 1 79 ? 6.404 5.445 -1.096 1.00 96.94 79 TYR A CA 1
ATOM 605 C C . TYR A 1 79 ? 6.616 4.585 -2.339 1.00 96.94 79 TYR A C 1
ATOM 607 O O . TYR A 1 79 ? 7.580 3.831 -2.403 1.00 96.94 79 TYR A O 1
ATOM 615 N N . TRP A 1 80 ? 5.772 4.749 -3.358 1.00 97.75 80 TRP A N 1
ATOM 616 C CA . TRP A 1 80 ? 5.891 4.027 -4.619 1.00 97.75 80 TRP A CA 1
ATOM 617 C C . TRP A 1 80 ? 7.242 4.281 -5.304 1.00 97.75 80 TRP A C 1
ATOM 619 O O . TRP A 1 80 ? 7.910 3.343 -5.734 1.00 97.75 80 TRP A O 1
ATOM 629 N N . ALA A 1 81 ? 7.702 5.536 -5.330 1.00 97.94 81 ALA A N 1
ATOM 630 C CA . ALA A 1 81 ? 8.975 5.908 -5.942 1.00 97.94 81 ALA A CA 1
ATOM 631 C C . ALA A 1 81 ? 10.191 5.294 -5.226 1.00 97.94 81 ALA A C 1
ATOM 633 O O . ALA A 1 81 ? 11.233 5.110 -5.854 1.00 97.94 81 ALA A O 1
ATOM 634 N N . ALA A 1 82 ? 10.072 4.952 -3.938 1.00 97.56 82 ALA A N 1
ATOM 635 C CA . ALA A 1 82 ? 11.126 4.259 -3.200 1.00 97.56 82 ALA A CA 1
ATOM 636 C C . ALA A 1 82 ? 11.358 2.814 -3.686 1.00 97.56 82 ALA A C 1
ATOM 638 O O . ALA A 1 82 ? 12.427 2.265 -3.427 1.00 97.56 82 ALA A O 1
ATOM 639 N N . TYR A 1 83 ? 10.394 2.236 -4.407 1.00 96.56 83 TYR A N 1
ATOM 640 C CA . TYR A 1 83 ? 10.446 0.890 -4.994 1.00 96.56 83 TYR A CA 1
ATOM 641 C C . TYR A 1 83 ? 10.398 0.933 -6.530 1.00 96.56 83 TYR A C 1
ATOM 643 O O . TYR A 1 83 ? 10.055 -0.045 -7.189 1.00 96.56 83 TYR A O 1
ATOM 651 N N . TRP A 1 84 ? 10.714 2.086 -7.127 1.00 97.88 84 TRP A N 1
ATOM 652 C CA . TRP A 1 84 ? 10.737 2.253 -8.576 1.00 97.88 84 TRP A CA 1
ATOM 653 C C . TRP A 1 84 ? 11.726 1.284 -9.234 1.00 97.88 84 TRP A C 1
ATOM 655 O O . TRP A 1 84 ? 12.903 1.256 -8.870 1.00 97.88 84 TRP A O 1
ATOM 665 N N . LEU A 1 85 ? 11.261 0.560 -10.258 1.00 97.94 85 LEU A N 1
ATOM 666 C CA . LEU A 1 85 ? 11.997 -0.490 -10.973 1.00 97.94 85 LEU A CA 1
ATOM 667 C C . LEU A 1 85 ? 12.326 -1.732 -10.136 1.00 97.94 85 LEU A C 1
ATOM 669 O O . LEU A 1 85 ? 13.164 -2.536 -10.561 1.00 97.94 85 LEU A O 1
ATOM 673 N N . ASP A 1 86 ? 11.662 -1.929 -8.995 1.00 98.00 86 ASP A N 1
ATOM 674 C CA . ASP A 1 86 ? 11.673 -3.233 -8.341 1.00 98.00 86 ASP A CA 1
ATOM 675 C C . ASP A 1 86 ? 11.100 -4.294 -9.293 1.00 98.00 86 ASP A C 1
ATOM 677 O O . ASP A 1 86 ? 10.230 -4.035 -10.125 1.00 98.00 86 ASP A O 1
ATOM 681 N N . GLY A 1 87 ? 11.636 -5.506 -9.198 1.00 96.25 87 GLY A N 1
ATOM 682 C CA . GLY A 1 87 ? 11.224 -6.648 -10.003 1.00 96.25 87 GLY A CA 1
ATOM 683 C C . GLY A 1 87 ? 11.216 -7.920 -9.171 1.00 96.25 87 GLY A C 1
ATOM 684 O O . GLY A 1 87 ? 11.664 -7.928 -8.024 1.00 96.25 87 GLY A O 1
ATOM 685 N N . ASN A 1 88 ? 10.744 -9.013 -9.772 1.00 96.69 88 ASN A N 1
ATOM 686 C CA . ASN A 1 88 ? 10.353 -10.223 -9.040 1.00 96.69 88 ASN A CA 1
ATOM 687 C C . ASN A 1 88 ? 9.225 -9.919 -8.040 1.00 96.69 88 ASN A C 1
ATOM 689 O O . ASN A 1 88 ? 9.241 -10.406 -6.912 1.00 96.69 88 ASN A O 1
ATOM 693 N N . CYS A 1 89 ? 8.281 -9.064 -8.434 1.00 95.44 89 CYS A N 1
ATOM 694 C CA . CYS A 1 89 ? 7.095 -8.779 -7.640 1.00 95.44 89 CYS A CA 1
ATOM 695 C C . CYS A 1 89 ? 6.140 -9.971 -7.742 1.00 95.44 89 CYS A C 1
ATOM 697 O O . CYS A 1 89 ? 5.730 -10.362 -8.832 1.00 95.44 89 CYS A O 1
ATOM 699 N N . ASP A 1 90 ? 5.821 -10.592 -6.615 1.00 92.94 90 ASP A N 1
ATOM 700 C CA . ASP A 1 90 ? 4.900 -11.722 -6.553 1.00 92.94 90 ASP A CA 1
ATOM 701 C C . ASP A 1 90 ? 4.206 -11.766 -5.186 1.00 92.94 90 ASP A C 1
ATOM 703 O O . ASP A 1 90 ? 4.468 -10.942 -4.308 1.00 92.94 90 ASP A O 1
ATOM 707 N N . ALA A 1 91 ? 3.306 -12.727 -4.986 1.00 88.19 91 ALA A N 1
ATOM 708 C CA . ALA A 1 91 ? 2.578 -12.852 -3.726 1.00 88.19 91 ALA A CA 1
ATOM 709 C C . ALA A 1 91 ? 3.508 -12.965 -2.497 1.00 88.19 91 ALA A C 1
ATOM 711 O O . ALA A 1 91 ? 3.164 -12.462 -1.433 1.00 88.19 91 ALA A O 1
ATOM 712 N N . SER A 1 92 ? 4.714 -13.535 -2.635 1.00 87.88 92 SER A N 1
ATOM 713 C CA . SER A 1 92 ? 5.640 -13.736 -1.508 1.00 87.88 92 SER A CA 1
ATOM 714 C C . SER A 1 92 ? 6.253 -12.443 -0.964 1.00 87.88 92 SER A C 1
ATOM 716 O O . SER A 1 92 ? 6.721 -12.412 0.174 1.00 87.88 92 SER A O 1
ATOM 718 N N . ASN A 1 93 ? 6.259 -11.367 -1.756 1.00 87.25 93 ASN A N 1
ATOM 719 C CA . ASN A 1 93 ? 6.701 -10.039 -1.327 1.00 87.25 93 ASN A CA 1
ATOM 720 C C . ASN A 1 93 ? 5.583 -8.993 -1.407 1.00 87.25 93 ASN A C 1
ATOM 722 O O . ASN A 1 93 ? 5.864 -7.788 -1.469 1.00 87.25 93 ASN A O 1
ATOM 726 N N . ASN A 1 94 ? 4.332 -9.467 -1.392 1.00 87.19 94 ASN A N 1
ATOM 727 C CA . ASN A 1 94 ? 3.128 -8.669 -1.569 1.00 87.19 94 ASN A CA 1
ATOM 728 C C . ASN A 1 94 ? 3.249 -7.738 -2.784 1.00 87.19 94 ASN A C 1
ATOM 730 O O . ASN A 1 94 ? 3.084 -6.529 -2.663 1.00 87.19 94 ASN A O 1
ATOM 734 N N . TYR A 1 95 ? 3.649 -8.288 -3.932 1.00 92.62 95 TYR A N 1
ATOM 735 C CA . TYR A 1 95 ? 3.795 -7.572 -5.200 1.00 92.62 95 TYR A CA 1
ATOM 736 C C . TYR A 1 95 ? 4.638 -6.296 -5.051 1.00 92.62 95 TYR A C 1
ATOM 738 O O . TYR A 1 95 ? 4.191 -5.171 -5.289 1.00 92.62 95 TYR A O 1
ATOM 746 N N . CYS A 1 96 ? 5.866 -6.487 -4.558 1.00 93.88 96 CYS A N 1
ATOM 747 C CA . CYS A 1 96 ? 6.801 -5.419 -4.211 1.00 93.88 96 CYS A CA 1
ATOM 748 C C . CYS A 1 96 ? 6.183 -4.395 -3.251 1.00 93.88 96 CYS A C 1
ATOM 750 O O . CYS A 1 96 ? 6.189 -3.189 -3.506 1.00 93.88 96 CYS A O 1
ATOM 752 N N . ARG A 1 97 ? 5.638 -4.882 -2.128 1.00 91.06 97 ARG A N 1
ATOM 753 C CA . ARG A 1 97 ? 4.982 -4.052 -1.100 1.00 91.06 97 ARG A CA 1
ATOM 754 C C . ARG A 1 97 ? 3.858 -3.191 -1.690 1.00 91.06 97 ARG A C 1
ATOM 756 O O . ARG A 1 97 ? 3.721 -2.014 -1.364 1.00 91.06 97 ARG A O 1
ATOM 763 N N . ARG A 1 98 ? 3.057 -3.811 -2.558 1.00 92.50 98 ARG A N 1
ATOM 764 C CA . ARG A 1 98 ? 1.869 -3.279 -3.236 1.00 92.50 98 ARG A CA 1
ATOM 765 C C . ARG A 1 98 ? 2.177 -2.227 -4.304 1.00 92.50 98 ARG A C 1
ATOM 767 O O . ARG A 1 98 ? 1.264 -1.535 -4.743 1.00 92.50 98 ARG A O 1
ATOM 774 N N . THR A 1 99 ? 3.440 -2.077 -4.707 1.00 95.81 99 THR A N 1
ATOM 775 C CA . THR A 1 99 ? 3.839 -1.068 -5.704 1.00 95.81 99 THR A CA 1
ATOM 776 C C . THR A 1 99 ? 3.700 -1.544 -7.150 1.00 95.81 99 THR A C 1
ATOM 778 O O . THR A 1 99 ? 3.520 -0.698 -8.027 1.00 95.81 99 THR A O 1
ATOM 781 N N . ASP A 1 100 ? 3.674 -2.862 -7.377 1.00 96.81 100 ASP A N 1
ATOM 782 C CA . ASP A 1 100 ? 3.200 -3.481 -8.620 1.00 96.81 100 ASP A CA 1
ATOM 783 C C . ASP A 1 100 ? 1.661 -3.561 -8.569 1.00 96.81 100 ASP A C 1
ATOM 785 O O . ASP A 1 100 ? 1.057 -4.473 -7.999 1.00 96.81 100 ASP A O 1
ATOM 789 N N . LEU A 1 101 ? 1.013 -2.519 -9.093 1.00 95.25 101 LEU A N 1
ATOM 790 C CA . LEU A 1 101 ? -0.433 -2.285 -9.014 1.00 95.25 101 LEU A CA 1
ATOM 791 C C . LEU A 1 101 ? -1.216 -3.023 -10.107 1.00 95.25 101 LEU A C 1
ATOM 793 O O . LEU A 1 101 ? -2.457 -3.126 -10.036 1.00 95.25 101 LEU A O 1
ATOM 797 N N . ASN A 1 102 ? -0.513 -3.449 -11.155 1.00 96.06 102 ASN A N 1
ATOM 798 C CA . ASN A 1 102 ? -1.071 -4.171 -12.289 1.00 96.06 102 ASN A CA 1
ATOM 799 C C . ASN A 1 102 ? -0.770 -5.685 -12.250 1.00 96.06 102 ASN A C 1
ATOM 801 O O . ASN A 1 102 ? -1.439 -6.435 -12.966 1.00 96.06 102 ASN A O 1
ATOM 805 N N . TYR A 1 103 ? 0.113 -6.114 -11.345 1.00 95.38 103 TYR A N 1
ATOM 806 C CA . TYR A 1 103 ? 0.540 -7.489 -11.100 1.00 95.38 103 TYR A CA 1
ATOM 807 C C . TYR A 1 103 ? 1.316 -8.120 -12.271 1.00 95.38 103 TYR A C 1
ATOM 809 O O . TYR A 1 103 ? 1.141 -9.310 -12.555 1.00 95.38 103 TYR A O 1
ATOM 817 N N . ASP A 1 104 ? 2.157 -7.348 -12.973 1.00 97.38 104 ASP A N 1
ATOM 818 C CA . ASP A 1 104 ? 3.005 -7.849 -14.073 1.00 97.38 104 ASP A CA 1
ATOM 819 C C . ASP A 1 104 ? 4.430 -8.245 -13.651 1.00 97.38 104 ASP A C 1
ATOM 821 O O . ASP A 1 104 ? 5.231 -8.680 -14.489 1.00 97.38 104 ASP A O 1
ATOM 825 N N . GLY A 1 105 ? 4.728 -8.182 -12.353 1.00 97.75 105 GLY A N 1
ATOM 826 C CA . GLY A 1 105 ? 5.963 -8.675 -11.757 1.00 97.75 105 GLY A CA 1
ATOM 827 C C . GLY A 1 105 ? 7.058 -7.622 -11.597 1.00 97.75 105 GLY A C 1
ATOM 828 O O . GLY A 1 105 ? 8.208 -7.986 -11.303 1.00 97.75 105 GLY A O 1
ATOM 829 N N . ARG A 1 106 ? 6.734 -6.342 -11.797 1.00 98.12 106 ARG A N 1
ATOM 830 C CA . ARG A 1 106 ? 7.652 -5.204 -11.676 1.00 98.12 106 ARG A CA 1
ATOM 831 C C . ARG A 1 106 ? 6.908 -3.931 -11.281 1.00 98.12 106 ARG A C 1
ATOM 833 O O . ARG A 1 106 ? 5.722 -3.809 -11.524 1.00 98.12 106 ARG A O 1
ATOM 840 N N . THR A 1 107 ? 7.644 -2.976 -10.728 1.00 98.25 107 THR A N 1
ATOM 841 C CA . THR A 1 107 ? 7.146 -1.631 -10.429 1.00 98.25 107 THR A CA 1
ATOM 842 C C . THR A 1 107 ? 7.632 -0.668 -11.506 1.00 98.25 107 THR A C 1
ATOM 844 O O . THR A 1 107 ? 8.801 -0.263 -11.510 1.00 98.25 107 THR A O 1
ATOM 847 N N . ASP A 1 108 ? 6.761 -0.298 -12.442 1.00 98.19 108 ASP A N 1
ATOM 848 C CA . ASP A 1 108 ? 7.125 0.517 -13.601 1.00 98.19 108 ASP A CA 1
ATOM 849 C C . ASP A 1 108 ? 6.063 1.563 -14.003 1.00 98.19 108 ASP A C 1
ATOM 851 O O . ASP A 1 108 ? 5.158 1.931 -13.250 1.00 98.19 108 ASP A O 1
ATOM 855 N N . LEU A 1 109 ? 6.229 2.164 -15.185 1.00 98.06 109 LEU A N 1
ATOM 856 C CA . LEU A 1 109 ? 5.383 3.272 -15.625 1.00 98.06 109 LEU A CA 1
ATOM 857 C C . LEU A 1 109 ? 3.906 2.865 -15.796 1.00 98.06 109 LEU A C 1
ATOM 859 O O . LEU A 1 109 ? 3.031 3.732 -15.744 1.00 98.06 109 LEU A O 1
ATOM 863 N N . PHE A 1 110 ? 3.612 1.577 -15.984 1.00 98.12 110 PHE A N 1
ATOM 864 C CA . PHE A 1 110 ? 2.243 1.071 -16.026 1.00 98.12 110 PHE A CA 1
ATOM 865 C C . PHE A 1 110 ? 1.587 1.116 -14.640 1.00 98.12 110 PHE A C 1
ATOM 867 O O . PHE A 1 110 ? 0.410 1.473 -14.543 1.00 98.12 110 PHE A O 1
ATOM 874 N N . ASP A 1 111 ? 2.341 0.897 -13.563 1.00 98.19 111 ASP A N 1
ATOM 875 C CA . ASP A 1 111 ? 1.844 1.076 -12.191 1.00 98.19 111 ASP A CA 1
ATOM 876 C C . ASP A 1 111 ? 1.655 2.545 -11.851 1.00 98.19 111 ASP A C 1
ATOM 878 O O . ASP A 1 111 ? 0.631 2.933 -11.282 1.00 98.19 111 ASP A O 1
ATOM 882 N N . TYR A 1 112 ? 2.584 3.396 -12.292 1.00 97.88 112 TYR A N 1
ATOM 883 C CA . TYR A 1 112 ? 2.418 4.841 -12.163 1.00 97.88 112 TYR A CA 1
ATOM 884 C C . TYR A 1 112 ? 1.124 5.330 -12.820 1.00 97.88 112 TYR A C 1
ATOM 886 O O . TYR A 1 112 ? 0.448 6.213 -12.289 1.00 97.88 112 TYR A O 1
ATOM 894 N N . ALA A 1 113 ? 0.744 4.763 -13.970 1.00 97.75 113 ALA A N 1
ATOM 895 C CA . ALA A 1 113 ? -0.507 5.113 -14.637 1.00 97.75 113 ALA A CA 1
ATOM 896 C C . ALA A 1 113 ? -1.734 4.786 -13.766 1.00 97.75 113 ALA A C 1
ATOM 898 O O . ALA A 1 113 ? -2.695 5.557 -13.747 1.00 97.75 113 ALA A O 1
ATOM 899 N N . LEU A 1 114 ? -1.692 3.689 -13.003 1.00 96.88 114 LEU A N 1
ATOM 900 C CA . LEU A 1 114 ? -2.754 3.320 -12.066 1.00 96.88 114 LEU A CA 1
ATOM 901 C C . LEU A 1 114 ? -2.790 4.241 -10.844 1.00 96.88 114 LEU A C 1
ATOM 903 O O . LEU A 1 114 ? -3.867 4.715 -10.491 1.00 96.88 114 LEU A O 1
ATOM 907 N N . LEU A 1 115 ? -1.638 4.548 -10.241 1.00 96.44 115 LEU A N 1
ATOM 908 C CA . LEU A 1 115 ? -1.552 5.4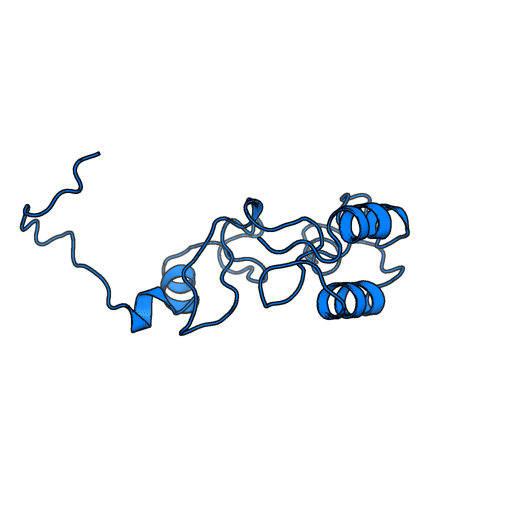86 -9.115 1.00 96.44 115 LEU A CA 1
ATOM 909 C C . LEU A 1 115 ? -2.023 6.888 -9.532 1.00 96.44 115 LEU A C 1
ATOM 911 O O . LEU A 1 115 ? -2.893 7.490 -8.901 1.00 96.44 115 LEU A O 1
ATOM 915 N N . SER A 1 116 ? -1.498 7.404 -10.645 1.00 96.69 116 SER A N 1
ATOM 916 C CA . SER A 1 116 ? -1.801 8.757 -11.129 1.00 96.69 116 SER A CA 1
ATOM 917 C C . SER A 1 116 ? -3.264 8.949 -11.543 1.00 96.69 116 SER A C 1
ATOM 919 O O . SER A 1 116 ? -3.791 10.054 -11.405 1.00 96.69 116 SER A O 1
ATOM 921 N N . ALA A 1 117 ? -3.967 7.886 -11.955 1.00 96.44 117 ALA A N 1
ATOM 922 C CA . ALA A 1 117 ? -5.407 7.925 -12.234 1.00 96.44 117 ALA A CA 1
ATOM 923 C C . ALA A 1 117 ? -6.261 8.297 -11.005 1.00 96.44 117 ALA A C 1
ATOM 925 O O . ALA A 1 117 ? -7.428 8.701 -11.143 1.00 96.44 117 ALA A O 1
ATOM 926 N N . HIS A 1 118 ? -5.691 8.174 -9.806 1.00 95.12 118 HIS A N 1
ATOM 927 C CA . HIS A 1 118 ? -6.334 8.486 -8.537 1.00 95.12 118 HIS A CA 1
ATOM 928 C C . HIS A 1 118 ? -5.660 9.626 -7.765 1.00 95.12 118 HIS A C 1
ATOM 930 O O . HIS A 1 118 ? -6.158 9.992 -6.707 1.00 95.12 118 HIS A O 1
ATOM 936 N N . TYR A 1 119 ? -4.605 10.244 -8.3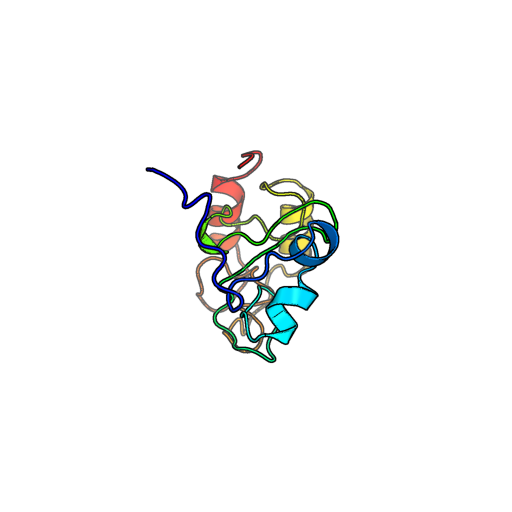05 1.00 95.69 119 TYR A N 1
ATOM 937 C CA . TYR A 1 119 ? -3.849 11.289 -7.614 1.00 95.69 119 TYR A CA 1
ATOM 938 C C . TYR A 1 119 ? -4.731 12.474 -7.190 1.00 95.69 119 TYR A C 1
ATOM 940 O O . TYR A 1 119 ? -5.511 13.006 -7.986 1.00 95.69 119 TYR A O 1
ATOM 948 N N . LEU A 1 120 ? -4.591 12.884 -5.928 1.00 93.12 120 LEU A N 1
ATOM 949 C CA . LEU A 1 120 ? -5.395 13.886 -5.219 1.00 93.12 120 LEU A CA 1
ATOM 950 C C . LEU A 1 120 ? -6.894 13.560 -5.112 1.00 93.12 120 LEU A C 1
ATOM 952 O O . LEU A 1 120 ? -7.696 14.452 -4.820 1.00 93.12 120 LEU A O 1
ATOM 956 N N . LYS A 1 121 ? -7.299 12.302 -5.324 1.00 88.88 121 LYS A N 1
ATOM 957 C CA . LYS A 1 121 ? -8.634 11.841 -4.931 1.00 88.88 121 LYS A CA 1
ATOM 958 C C . LYS A 1 121 ? -8.613 11.440 -3.461 1.00 88.88 121 LYS A C 1
ATOM 960 O O . LYS A 1 121 ? -7.724 10.721 -3.013 1.00 88.88 121 LYS A O 1
ATOM 965 N N . ILE A 1 122 ? -9.626 11.908 -2.746 1.00 75.88 122 ILE A N 1
ATOM 966 C CA . ILE A 1 122 ? -9.916 11.535 -1.363 1.00 75.88 122 ILE A CA 1
ATOM 967 C C . ILE A 1 122 ? -11.079 10.546 -1.413 1.00 75.88 122 ILE A C 1
ATOM 969 O O . ILE A 1 122 ? -11.989 10.719 -2.233 1.00 75.88 122 ILE A O 1
ATOM 973 N N . ASN A 1 123 ? -11.009 9.512 -0.581 1.00 64.38 123 ASN A N 1
ATOM 974 C CA . ASN A 1 123 ? -12.030 8.476 -0.459 1.00 64.38 123 ASN A CA 1
ATOM 975 C C . ASN A 1 123 ? -13.032 8.801 0.656 1.00 64.38 123 ASN A C 1
ATOM 977 O O . ASN A 1 123 ? -12.611 9.409 1.666 1.00 64.38 123 ASN A O 1
#

=== Feature glossary ===
The record interleaves many kinds of information about one protein. Here is each kind framed as the question it answers.

Q: What known structures does this most resemble?
A: Structural nearest neighbors (via Foldseek easy-search vs the PDB). Reported per hit: target PDB id, E-value, and alignment TM-score. A TM-score above ~0.5 is the conventional threshold for 'same fold'.

Q: Where is each backbone atom in 3D?
A: The mmCIF table is the protein's shape written out atom by atom. For each backbone N, Cα, C, and carbonyl O, it records an (x, y, z) coordinate triple in Å plus the residue type, chain letter, and residue number.

Q: What are the backbone torsion angles?
A: The φ/ψ torsion pair specifies the backbone conformation at each residue. φ rotates about the N–Cα bond, ψ about the Cα–C bond. Steric clashes forbid most of the (φ, ψ) plane — the allowed regions (α-helix basin, β-sheet basin, left-handed helix) are the Ramachandran-allowed regions.

Q: Which residues are buried vs exposed?
A: Solvent-accessible surface area (SASA) is the area in Å² traced out by the centre of a 1.4 Å probe sphere (a water molecule) rolled over the protein's van der Waals surface (Shrake–Rupley / Lee–Richards construction). Buried residues have near-zero SASA; fully exposed residues can exceed 200 Å². The total SASA scales roughly with the number of surface residues.

Q: How confident is the AlphaFold model at each residue?
A: pLDDT is the predicted lDDT-Cα score: AlphaFold's confidence that the local environment of each residue (all inter-atomic distances within 15 Å) is correctly placed. It is a per-residue number between 0 and 100, with higher meaning more reliable.

Q: What does the local fold look like, residue by residue?
A: 3Di is Foldseek's structural alphabet. Each residue is assigned one of twenty discrete states based on how its Cα sits relative to its spatial (not sequential) neighbors. Aligning 3Di strings finds structural homologs roughly as well as full 3D superposition, but orders of magnitude faster.

Q: How big and how compact is the whole molecule?
A: Radius of gyration (Rg) is the root-mean-square distance of Cα atoms from their centroid — a single number for overall size and compactness. A globular domain of N residues has Rg ≈ 2.2·N^0.38 Å; an extended or disordered chain has a much larger Rg. The Cα contact count is the number of residue pairs whose Cα atoms are within 8 Å and are more than four positions apart in sequence — a standard proxy for tertiary packing density. The bounding box is the smallest axis-aligned box enclosing all Cα atoms.

Q: Which residues are in helices, strands, or loops?
A: DSSP 8-state secondary structure assigns each residue one of H (α-helix), G (3₁₀-helix), I (π-helix), E (extended β-strand), B (isolated β-bridge), T (hydrogen-bonded turn), S (bend), or '-' (coil). The assignment is computed from backbone hydrogen-bond geometry via the Kabsch–Sander algorithm.

Q: How mobile is each atom in the crystal?
A: Crystallographic B-factors measure how much each atom's electron density is smeared out, in Å². They rise in mobile loops and surface residues and fall in the buried interior. In AlphaFold models this column is repurposed to hold pLDDT instead.

Q: What if only a Cα trace is available?
A: P-SEA three-state annotation labels each residue as helix, strand, or coil based purely on the geometry of the Cα trace. It serves as a fallback when the full backbone (and thus DSSP) is unavailable.

Q: What family and function is it annotated with?
A: Database cross-references. InterPro integrates a dozen domain/family signature databases into unified entries with residue-range hits. GO terms attach function/process/location labels with evidence codes. CATH codes position the fold in a four-level structural taxonomy. Organism is the NCBI-taxonomy species name.

Q: Are the domains correctly placed relative to each other?
A: Predicted Aligned Error (PAE) is an AlphaFold confidence matrix: entry (i, j) is the expected error in the position of residue j, in ångströms, when the prediction is superimposed on the true structure at residue i. Low PAE within a block of residues means that block is internally rigid and well-predicted; high PAE between two blocks means their relative placement is uncertain even if each block individually is confident.

Q: What do the diagnostic plots show?
A: Three diagnostic plots accompany the record. The Cα contact map visualizes the tertiary structure as a 2D adjacency matrix (8 Å cutoff, sequence-local contacts suppressed). The Ramachandran plot shows the distribution of backbone (φ, ψ) torsions, with points in the α and β basins reflecting secondary structure content. The PAE plot shows AlphaFold's inter-residue confidence as a color matrix.

Q: What is the amino-acid chain?
A: Primary structure: the covalent order of the twenty standard amino acids along the backbone. Two proteins with the same sequence will (almost always) fold to the same structure; two with 30% identity often share a fold but not the details.

Q: What do the rendered images show?
A: The six renders are orthographic views along the three Cartesian axes in both directions. Representation (cartoon, sticks, or surface) and color scheme (sequence-rainbow or by-chain) vary across proteins so the training set covers all the common visualization conventions.